Protein AF-A0A9P8XUN5-F1 (afdb_monomer_lite)

Secondary structure (DSSP, 8-state):
---------S-HHHHHHHHHHHHHHHHHHHHHHHHHHHHHHHHTTSS-HHHHHHHHHHHHHHHHHHHHHHHHHHHHHHHHHTT---HHHHHHHHHHHHHHHHHHHHHHHHHHHHH--HHHHHHHHHHHHHHHHHHHHHHHHHHHHHHHHHHHHHHHHHHTTS-----

Foldseek 3Di:
DPPPPPPPPDPPPVLVVLLVLLLVLLVVLLVVLVVVLVVLVVVVPDDDPVVSVVSNVLSVLSNVLSVVSNVLSVVQVVCVVVVNDDLVSLLVSLVVQLVSLVVVLVVQVVCCVVVVPCVSCVPVVVSSVSSNVSSVVSNVVSVVVVVVVVVVVVVVVVVVPDPPPDD

pLDDT: mean 73.53, std 12.72, range [39.91, 89.31]

Sequence (167 aa):
MATNTYPNIWRKRHNLTAWILQILASLVYLILAIWSSVMLSRSSIRHSYNSSYRISVSMIIVMVFSVVTIIFDIIEIIFYRGTRLSPVLMLVFSTVKTVTWGVYFIMVIISAAVLRAPIGLIIDGPLSFVLLATAVSQLVISAIFVHRRRRTASLAGSDDAVPKHDV

Structure (mmCIF, N/CA/C/O backbone):
data_AF-A0A9P8XUN5-F1
#
_entry.id   AF-A0A9P8XUN5-F1
#
loop_
_atom_site.group_PDB
_atom_site.id
_atom_site.type_symbol
_atom_site.label_atom_id
_atom_site.label_alt_id
_atom_site.label_comp_id
_atom_site.label_asym_id
_atom_site.label_entity_id
_atom_site.label_seq_id
_atom_site.pdbx_PDB_ins_code
_atom_site.Cartn_x
_atom_site.Cartn_y
_atom_site.Cartn_z
_atom_site.occupancy
_atom_site.B_iso_or_equiv
_atom_site.auth_seq_id
_atom_site.auth_comp_id
_atom_site.auth_asym_id
_atom_site.auth_atom_id
_atom_site.pdbx_PDB_model_num
ATOM 1 N N . MET A 1 1 ? -23.091 12.876 34.166 1.00 41.41 1 MET A N 1
ATOM 2 C CA . MET A 1 1 ? -22.496 12.565 32.846 1.00 41.41 1 MET A CA 1
ATOM 3 C C . MET A 1 1 ? -21.286 11.673 33.065 1.00 41.41 1 MET A C 1
ATOM 5 O O . MET A 1 1 ? -20.227 12.176 33.412 1.00 41.41 1 MET A O 1
ATOM 9 N N . ALA A 1 2 ? -21.451 10.356 32.946 1.00 39.91 2 ALA A N 1
ATOM 10 C CA . ALA A 1 2 ? -20.329 9.427 33.005 1.00 39.91 2 ALA A CA 1
ATOM 11 C C . ALA A 1 2 ? -19.536 9.558 31.699 1.00 39.91 2 ALA A C 1
ATOM 13 O O . ALA A 1 2 ? -19.950 9.079 30.643 1.00 39.91 2 ALA A O 1
ATOM 14 N N . THR A 1 3 ? -18.423 10.280 31.751 1.00 45.12 3 THR A N 1
ATOM 15 C CA . THR A 1 3 ? -17.416 10.268 30.699 1.00 45.12 3 THR A CA 1
ATOM 16 C C . THR A 1 3 ? -16.847 8.855 30.641 1.00 45.12 3 THR A C 1
ATOM 18 O O . THR A 1 3 ? -15.981 8.493 31.433 1.00 45.12 3 THR A O 1
ATOM 21 N N . ASN A 1 4 ? -17.357 8.047 29.704 1.00 43.44 4 ASN A N 1
ATOM 22 C CA . ASN A 1 4 ? -16.772 6.776 29.269 1.00 43.44 4 ASN A CA 1
ATOM 23 C C . ASN A 1 4 ? -15.391 7.045 28.657 1.00 43.44 4 ASN A C 1
ATOM 25 O O . ASN A 1 4 ? -15.169 6.976 27.449 1.00 43.44 4 ASN A O 1
ATOM 29 N N . THR A 1 5 ? -14.457 7.419 29.520 1.00 50.09 5 THR A N 1
ATOM 30 C CA . THR A 1 5 ? -13.050 7.574 29.219 1.00 50.09 5 THR A CA 1
ATOM 31 C C . THR A 1 5 ? -12.519 6.159 29.207 1.00 50.09 5 THR A C 1
ATOM 33 O O . THR A 1 5 ? -12.076 5.651 30.231 1.00 50.09 5 THR A O 1
ATOM 36 N N . TYR A 1 6 ? -12.653 5.483 28.063 1.00 50.16 6 TYR A N 1
ATOM 37 C CA . TYR A 1 6 ? -11.981 4.212 27.840 1.00 50.16 6 TYR A CA 1
ATOM 38 C C . TYR A 1 6 ? -10.521 4.416 28.248 1.00 50.16 6 TYR A C 1
ATOM 40 O O . TYR A 1 6 ? -9.847 5.257 27.634 1.00 50.16 6 TYR A O 1
ATOM 48 N N . PRO A 1 7 ? -10.037 3.742 29.309 1.00 45.56 7 PRO A N 1
ATOM 49 C CA . PRO A 1 7 ? -8.674 3.922 29.739 1.00 45.56 7 PRO A CA 1
ATOM 50 C C . PRO A 1 7 ? -7.800 3.598 28.542 1.00 45.56 7 PRO A C 1
ATOM 52 O O . PRO A 1 7 ? -7.988 2.612 27.826 1.00 45.56 7 PRO A O 1
ATOM 55 N N . ASN A 1 8 ? -6.902 4.540 28.312 1.00 48.91 8 ASN A N 1
ATOM 56 C CA . ASN A 1 8 ? -5.990 4.725 27.203 1.00 48.91 8 ASN A CA 1
ATOM 57 C C . ASN A 1 8 ? -4.918 3.606 27.162 1.00 48.91 8 ASN A C 1
ATOM 59 O O . ASN A 1 8 ? -3.728 3.870 27.050 1.00 48.91 8 ASN A O 1
ATOM 63 N N . ILE A 1 9 ? -5.355 2.354 27.336 1.00 47.56 9 ILE A N 1
ATOM 64 C CA . ILE A 1 9 ? -4.579 1.114 27.494 1.00 47.56 9 ILE A CA 1
ATOM 65 C C . ILE A 1 9 ? -3.982 0.662 26.162 1.00 47.56 9 ILE A C 1
ATOM 67 O O . ILE A 1 9 ? -3.057 -0.145 26.113 1.00 47.56 9 ILE A O 1
ATOM 71 N N . TRP A 1 10 ? -4.478 1.205 25.058 1.00 50.81 10 TRP A N 1
ATOM 72 C CA . TRP A 1 10 ? -3.871 1.008 23.760 1.00 50.81 10 TRP A CA 1
ATOM 73 C C . TRP A 1 10 ? -2.705 1.972 23.587 1.00 50.81 10 TRP A C 1
ATOM 75 O O . TRP A 1 10 ? -2.872 3.179 23.748 1.00 50.81 10 TRP A O 1
ATOM 85 N N . ARG A 1 11 ? -1.519 1.449 23.242 1.00 56.16 11 ARG A N 1
ATOM 86 C CA . ARG A 1 11 ? -0.347 2.253 22.869 1.00 56.16 11 ARG A CA 1
ATOM 87 C C . ARG A 1 11 ? -0.717 3.101 21.646 1.00 56.16 11 ARG A C 1
ATOM 89 O O . ARG A 1 11 ? -0.395 2.729 20.522 1.00 56.16 11 ARG A O 1
ATOM 96 N N . LYS A 1 12 ? -1.323 4.274 21.875 1.00 59.38 12 LYS A N 1
ATOM 97 C CA . LYS A 1 12 ? -1.593 5.341 20.890 1.00 59.38 12 LYS A CA 1
ATOM 98 C C . LYS A 1 12 ? -0.400 5.569 19.960 1.00 59.38 12 LYS A C 1
ATOM 100 O O . LYS A 1 12 ? -0.563 5.888 18.792 1.00 59.38 12 LYS A O 1
ATOM 105 N N . ARG A 1 13 ? 0.798 5.342 20.503 1.00 64.12 13 ARG A N 1
ATOM 106 C CA . ARG A 1 13 ? 2.086 5.408 19.821 1.00 64.12 13 ARG A CA 1
ATOM 107 C C . ARG A 1 13 ? 2.239 4.393 18.679 1.00 64.12 13 ARG A C 1
ATOM 109 O O . ARG A 1 13 ? 2.670 4.809 17.624 1.00 64.12 13 ARG A O 1
ATOM 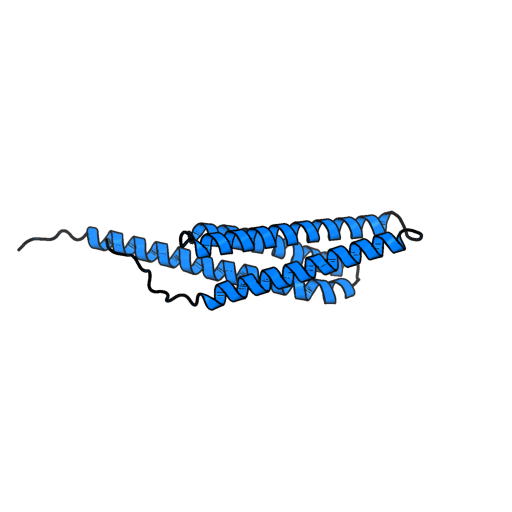116 N N . HIS A 1 14 ? 1.855 3.119 18.829 1.00 67.88 14 HIS A N 1
ATOM 117 C CA . HIS A 1 14 ? 2.105 2.111 17.777 1.00 67.88 14 HIS A CA 1
ATOM 118 C C . HIS A 1 14 ? 1.304 2.372 16.506 1.00 67.88 14 HIS A C 1
ATOM 120 O O . HIS A 1 14 ? 1.858 2.314 15.415 1.00 67.88 14 HIS A O 1
ATOM 126 N N . ASN A 1 15 ? 0.018 2.697 16.648 1.00 70.88 15 ASN A N 1
ATOM 127 C CA . ASN A 1 15 ? -0.821 2.973 15.487 1.00 70.88 15 ASN A CA 1
ATOM 128 C C . ASN A 1 15 ? -0.382 4.263 14.776 1.00 70.88 15 ASN A C 1
ATOM 130 O O . ASN A 1 15 ? -0.300 4.315 13.556 1.00 70.88 15 ASN A O 1
ATOM 134 N N . LEU A 1 16 ? 0.002 5.277 15.559 1.00 73.38 16 LEU A N 1
ATOM 135 C CA . LEU A 1 16 ? 0.530 6.530 15.034 1.00 73.38 16 LEU A CA 1
ATOM 136 C C . LEU A 1 16 ? 1.874 6.336 14.315 1.00 73.38 16 LEU A C 1
ATOM 138 O O . LEU A 1 16 ? 2.071 6.893 13.241 1.00 73.38 16 LEU A O 1
ATOM 142 N N . THR A 1 17 ? 2.770 5.504 14.852 1.00 78.56 17 THR A N 1
ATOM 143 C CA . THR A 1 17 ? 4.021 5.136 14.175 1.00 78.56 17 THR A CA 1
ATOM 144 C C . THR A 1 17 ? 3.754 4.371 12.879 1.00 78.56 17 THR A C 1
ATOM 146 O O . THR A 1 17 ? 4.412 4.655 11.885 1.00 78.56 17 THR A O 1
ATOM 149 N N . ALA A 1 18 ? 2.772 3.462 12.855 1.00 78.75 18 ALA A N 1
ATOM 150 C CA . ALA A 1 18 ? 2.394 2.742 11.640 1.00 78.75 18 ALA A CA 1
ATOM 151 C C . ALA A 1 18 ? 1.876 3.694 10.550 1.00 78.75 18 ALA A C 1
ATOM 153 O O . ALA A 1 18 ? 2.322 3.603 9.412 1.00 78.75 18 ALA A O 1
ATOM 154 N N . TRP A 1 19 ? 1.010 4.655 10.893 1.00 80.19 19 TRP A N 1
ATOM 155 C CA . TRP A 1 19 ? 0.549 5.675 9.942 1.00 80.19 19 TRP A CA 1
ATOM 156 C C . TRP A 1 19 ? 1.682 6.548 9.414 1.00 80.19 19 TRP A C 1
ATOM 158 O O . TRP A 1 19 ? 1.768 6.774 8.214 1.00 80.19 19 TRP A O 1
ATOM 168 N N . ILE A 1 20 ? 2.578 7.014 10.288 1.00 82.38 20 ILE A N 1
ATOM 169 C CA . ILE A 1 20 ? 3.724 7.831 9.866 1.00 82.38 20 ILE A CA 1
ATOM 170 C C . ILE A 1 20 ? 4.617 7.041 8.908 1.00 82.38 20 ILE A C 1
ATOM 172 O O . ILE A 1 20 ? 5.039 7.576 7.887 1.00 82.38 20 ILE A O 1
ATOM 176 N N . LEU A 1 21 ? 4.882 5.770 9.211 1.00 83.62 21 LEU A N 1
ATOM 177 C CA . LEU A 1 21 ? 5.721 4.914 8.378 1.00 83.62 21 LEU A CA 1
ATOM 178 C C . LEU A 1 21 ? 5.057 4.629 7.023 1.00 83.62 21 LEU A C 1
ATOM 180 O O . LEU A 1 21 ? 5.733 4.648 5.998 1.00 83.62 21 LEU A O 1
ATOM 184 N N . GLN A 1 22 ? 3.735 4.454 7.001 1.00 84.38 22 GLN A N 1
ATOM 185 C CA . GLN A 1 22 ? 2.961 4.229 5.780 1.00 84.38 22 GLN A CA 1
ATOM 186 C C . GLN A 1 22 ? 2.876 5.478 4.893 1.00 84.38 22 GLN A C 1
ATOM 188 O O . GLN A 1 22 ? 3.096 5.386 3.683 1.00 84.38 22 GLN A O 1
ATOM 193 N N . ILE A 1 23 ? 2.664 6.658 5.485 1.00 85.25 23 ILE A N 1
ATOM 194 C CA . ILE A 1 23 ? 2.725 7.946 4.778 1.00 85.25 23 ILE A CA 1
ATOM 195 C C . ILE A 1 23 ? 4.134 8.177 4.230 1.00 85.25 23 ILE A C 1
ATOM 197 O O . ILE A 1 23 ? 4.289 8.546 3.071 1.00 85.25 23 ILE A O 1
ATOM 201 N N . LEU A 1 24 ? 5.175 7.933 5.029 1.00 86.62 24 LEU A N 1
ATOM 202 C CA . LEU A 1 24 ? 6.555 8.139 4.595 1.00 86.62 24 LEU A CA 1
ATOM 203 C C . LEU A 1 24 ? 6.921 7.204 3.434 1.00 86.62 24 LEU A C 1
ATOM 205 O O . LEU A 1 24 ? 7.456 7.657 2.426 1.00 86.62 24 LEU A O 1
ATOM 209 N N . ALA A 1 25 ? 6.595 5.915 3.542 1.00 83.25 25 ALA A N 1
ATOM 210 C CA . ALA A 1 25 ? 6.875 4.934 2.498 1.00 83.25 25 ALA A CA 1
ATOM 211 C C . ALA A 1 25 ? 6.071 5.199 1.212 1.00 83.25 25 ALA A C 1
ATOM 213 O O . ALA A 1 25 ? 6.626 5.104 0.118 1.00 83.25 25 ALA A O 1
ATOM 214 N N . SER A 1 26 ? 4.795 5.587 1.322 1.00 84.00 26 SER A N 1
ATOM 215 C CA . SER A 1 26 ? 3.977 5.962 0.157 1.00 84.00 26 SER A CA 1
ATOM 216 C C . SER A 1 26 ? 4.456 7.260 -0.498 1.00 84.00 26 SER A C 1
ATOM 218 O O . SER A 1 26 ? 4.452 7.361 -1.723 1.00 84.00 26 SER A O 1
ATOM 220 N N . LEU A 1 27 ? 4.951 8.224 0.284 1.00 86.50 27 LEU A N 1
ATOM 221 C CA . LEU A 1 27 ? 5.549 9.455 -0.233 1.00 86.50 27 LEU A CA 1
ATOM 222 C C . LEU A 1 27 ? 6.857 9.183 -0.987 1.00 86.50 27 LEU A C 1
ATOM 224 O O . LEU A 1 27 ? 7.065 9.732 -2.067 1.00 86.50 27 LEU A O 1
ATOM 228 N N . VAL A 1 28 ? 7.714 8.297 -0.470 1.00 86.19 28 VAL A N 1
ATOM 229 C CA . VAL A 1 28 ? 8.920 7.846 -1.188 1.00 86.19 28 VAL A CA 1
ATOM 230 C C . VAL A 1 28 ? 8.538 7.179 -2.512 1.00 86.19 28 VAL A C 1
ATOM 232 O O . VAL A 1 28 ? 9.118 7.511 -3.545 1.00 86.19 28 VAL A O 1
ATOM 235 N N . TYR A 1 29 ? 7.522 6.312 -2.514 1.00 83.19 29 TYR A N 1
ATOM 236 C CA . TYR A 1 29 ? 7.013 5.681 -3.737 1.00 83.19 29 TYR A CA 1
ATOM 237 C C . TYR A 1 29 ? 6.490 6.702 -4.752 1.00 83.19 29 TYR A C 1
ATOM 239 O O . TYR A 1 29 ? 6.760 6.583 -5.946 1.00 83.19 29 TYR A O 1
ATOM 247 N N . LEU A 1 30 ? 5.786 7.732 -4.279 1.00 84.38 30 LEU A N 1
ATOM 248 C CA . LEU A 1 30 ? 5.285 8.819 -5.114 1.00 84.38 30 LEU A CA 1
ATOM 249 C C . LEU A 1 30 ? 6.438 9.585 -5.778 1.00 84.38 30 LEU A C 1
ATOM 251 O O . LEU A 1 30 ? 6.408 9.816 -6.986 1.00 84.38 30 LEU A O 1
ATOM 255 N N . ILE A 1 31 ? 7.471 9.942 -5.010 1.00 86.25 31 ILE A N 1
ATOM 256 C CA . ILE A 1 31 ? 8.651 10.653 -5.522 1.00 86.25 31 ILE A CA 1
ATOM 257 C C . ILE A 1 31 ? 9.377 9.800 -6.565 1.00 86.25 31 ILE A C 1
ATOM 259 O O . ILE A 1 31 ? 9.707 10.307 -7.636 1.00 86.25 31 ILE A O 1
ATOM 263 N N . LEU A 1 32 ? 9.585 8.509 -6.289 1.00 83.62 32 LEU A N 1
ATOM 264 C CA . LEU A 1 32 ? 10.223 7.583 -7.229 1.00 83.62 32 LEU A CA 1
ATOM 265 C C . LEU A 1 32 ? 9.405 7.426 -8.517 1.00 83.62 32 LEU A C 1
ATOM 267 O O . LEU A 1 32 ? 9.972 7.477 -9.609 1.00 83.62 32 LEU A O 1
ATOM 271 N N . ALA A 1 33 ? 8.081 7.300 -8.410 1.00 82.12 33 ALA A N 1
ATOM 272 C CA . ALA A 1 33 ? 7.192 7.193 -9.564 1.00 82.12 33 ALA A CA 1
ATOM 273 C C . ALA A 1 33 ? 7.227 8.460 -10.434 1.00 82.12 33 ALA A C 1
ATOM 275 O O . ALA A 1 33 ? 7.335 8.362 -11.660 1.00 82.12 33 ALA A O 1
ATOM 276 N N . ILE A 1 34 ? 7.199 9.648 -9.817 1.00 83.50 34 ILE A N 1
ATOM 277 C CA . ILE A 1 34 ? 7.296 10.933 -10.525 1.00 83.50 34 ILE A CA 1
ATOM 278 C C . ILE A 1 34 ? 8.669 11.076 -11.182 1.00 83.50 34 ILE A C 1
ATOM 280 O O . ILE A 1 34 ? 8.748 11.373 -12.374 1.00 83.50 34 ILE A O 1
ATOM 284 N N . TRP A 1 35 ? 9.750 10.832 -10.437 1.00 83.69 35 TRP A N 1
ATOM 285 C CA . TRP A 1 35 ? 11.118 10.919 -10.952 1.00 83.69 35 TRP A CA 1
ATOM 286 C C . TRP A 1 35 ? 11.312 10.008 -12.163 1.00 83.69 35 TRP A C 1
ATOM 288 O O . TRP A 1 35 ? 11.812 10.440 -13.203 1.00 83.69 35 TRP A O 1
ATOM 298 N N . SER A 1 36 ? 10.873 8.755 -12.049 1.00 75.88 36 SER A N 1
ATOM 299 C CA . SER A 1 36 ? 10.993 7.773 -13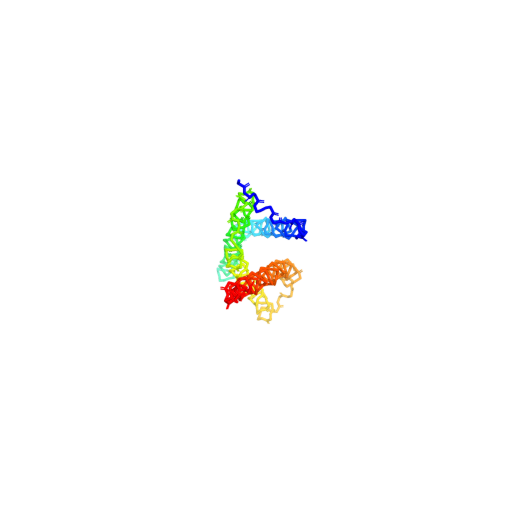.121 1.00 75.88 36 SER A CA 1
ATOM 300 C C . SER A 1 36 ? 10.150 8.156 -14.341 1.00 75.88 36 SER A C 1
ATOM 302 O O . SER A 1 36 ? 10.647 8.112 -15.466 1.00 75.88 36 SER A O 1
ATOM 304 N N . SER A 1 37 ? 8.931 8.668 -14.132 1.00 75.12 37 SER A N 1
ATOM 305 C CA . SER A 1 37 ? 8.069 9.174 -15.212 1.00 75.12 37 SER A CA 1
ATOM 306 C C . SER A 1 37 ? 8.698 10.357 -15.958 1.00 75.12 37 SER A C 1
ATOM 308 O O . SER A 1 37 ? 8.687 10.399 -17.190 1.00 75.12 37 SER A O 1
ATOM 310 N N . VAL A 1 38 ? 9.300 11.307 -15.233 1.00 79.38 38 VAL A N 1
ATOM 311 C CA . VAL A 1 38 ? 10.014 12.450 -15.828 1.00 79.38 38 VAL A CA 1
ATOM 312 C C . VAL A 1 38 ? 11.241 11.978 -16.607 1.00 79.38 38 VAL A C 1
ATOM 314 O O . VAL A 1 38 ? 11.506 12.480 -17.701 1.00 79.38 38 VAL A O 1
ATOM 317 N N . MET A 1 39 ? 11.978 10.997 -16.083 1.00 77.44 39 MET A N 1
ATOM 318 C CA . MET A 1 39 ? 13.172 10.479 -16.745 1.00 77.44 39 MET A CA 1
ATOM 319 C C . MET A 1 39 ? 12.836 9.693 -18.019 1.00 77.44 39 MET A C 1
ATOM 321 O O . MET A 1 39 ? 13.517 9.865 -19.032 1.00 77.44 39 MET A O 1
ATOM 325 N N . LEU A 1 40 ? 11.754 8.905 -18.014 1.00 71.50 40 LEU A N 1
ATOM 326 C CA . LEU A 1 40 ? 11.225 8.262 -19.223 1.00 71.50 40 LEU A CA 1
ATOM 327 C C . LEU A 1 40 ? 10.754 9.280 -20.264 1.00 71.50 40 LEU A C 1
ATOM 329 O O . LEU A 1 40 ? 11.017 9.112 -21.453 1.00 71.50 40 LEU A O 1
ATOM 333 N N . SER A 1 41 ? 10.095 10.357 -19.832 1.00 69.81 41 SER A N 1
ATOM 334 C CA . SER A 1 41 ? 9.665 11.425 -20.741 1.00 69.81 41 SER A CA 1
ATOM 335 C C . SER A 1 41 ? 10.859 12.060 -21.466 1.00 69.81 41 SER A C 1
ATOM 337 O O . SER A 1 41 ? 10.809 12.281 -22.675 1.00 69.81 41 SER A O 1
ATOM 339 N N . ARG A 1 42 ? 11.991 12.241 -20.772 1.00 70.00 42 ARG A N 1
ATOM 340 C CA . ARG A 1 42 ? 13.232 12.775 -21.363 1.00 70.00 42 ARG A CA 1
ATOM 341 C C . ARG A 1 42 ? 13.957 11.794 -22.292 1.00 70.00 42 ARG A C 1
ATOM 343 O O . ARG A 1 42 ? 14.594 12.233 -23.244 1.00 70.00 42 ARG A O 1
ATOM 350 N N . SER A 1 43 ? 13.877 10.486 -22.041 1.00 63.91 43 SER A N 1
ATOM 351 C CA . SER A 1 43 ? 14.540 9.453 -22.859 1.00 63.91 43 SER A CA 1
ATOM 352 C C . SER A 1 43 ? 13.703 8.964 -24.051 1.00 63.91 43 SER A C 1
ATOM 354 O O . SER A 1 43 ? 14.216 8.246 -24.916 1.00 63.91 43 SER A O 1
ATOM 356 N N . SER A 1 44 ? 12.443 9.402 -24.147 1.00 54.62 44 SER A N 1
ATOM 357 C CA . SER A 1 44 ? 11.475 9.025 -25.189 1.00 54.62 44 SER A CA 1
ATOM 358 C C . SER A 1 44 ? 11.874 9.387 -26.630 1.00 54.62 44 SER A C 1
ATOM 360 O O . SER A 1 44 ? 11.249 8.905 -27.571 1.00 54.62 44 SER A O 1
ATOM 362 N N . ILE A 1 45 ? 12.963 10.137 -26.837 1.00 55.09 45 ILE A N 1
ATOM 363 C CA . ILE A 1 45 ? 13.475 10.486 -28.173 1.00 55.09 45 ILE A CA 1
ATOM 364 C C . ILE A 1 45 ? 14.040 9.258 -28.926 1.00 55.09 45 ILE A C 1
ATOM 366 O O . ILE A 1 45 ? 14.259 9.337 -30.133 1.00 55.09 45 ILE A O 1
ATOM 370 N N . ARG A 1 46 ? 14.276 8.100 -28.276 1.00 52.56 46 ARG A N 1
ATOM 371 C CA . ARG A 1 46 ? 15.047 7.018 -28.928 1.00 52.56 46 ARG A CA 1
ATOM 372 C C . ARG A 1 46 ? 14.607 5.560 -28.756 1.00 52.56 46 ARG A C 1
ATOM 374 O O . ARG A 1 46 ? 15.342 4.708 -29.249 1.00 52.56 46 ARG A O 1
ATOM 381 N N . HIS A 1 47 ? 13.489 5.211 -28.106 1.00 51.97 47 HIS A N 1
ATOM 382 C CA . HIS A 1 47 ? 13.183 3.793 -27.806 1.00 51.97 47 HIS A CA 1
ATOM 383 C C . HIS A 1 47 ? 11.758 3.305 -28.125 1.00 51.97 47 HIS A C 1
ATOM 385 O O . HIS A 1 47 ? 10.779 4.038 -28.041 1.00 51.97 47 HIS A O 1
ATOM 391 N N . SER A 1 48 ? 11.706 2.014 -28.486 1.00 56.53 48 SER A N 1
ATOM 392 C CA . SER A 1 48 ? 10.567 1.207 -28.947 1.00 56.53 48 SER A CA 1
ATOM 393 C C . SER A 1 48 ? 9.239 1.482 -28.224 1.00 56.53 48 SER A C 1
ATOM 395 O O . SER A 1 48 ? 9.125 1.319 -27.007 1.00 56.53 48 SER A O 1
ATOM 397 N N . TYR A 1 49 ? 8.215 1.815 -29.017 1.00 55.72 49 TYR A N 1
ATOM 398 C CA . TYR A 1 49 ? 6.865 2.226 -28.604 1.00 55.72 49 TYR A CA 1
ATOM 399 C C . TYR A 1 49 ? 6.198 1.266 -27.596 1.00 55.72 49 TYR A C 1
ATOM 401 O O . TYR A 1 49 ? 5.490 1.693 -26.688 1.00 55.72 49 TYR A O 1
ATOM 409 N N . ASN A 1 50 ? 6.468 -0.040 -27.709 1.00 57.00 50 ASN A N 1
ATOM 410 C CA . ASN A 1 50 ? 5.803 -1.071 -26.905 1.00 57.00 50 ASN A CA 1
ATOM 411 C C . ASN A 1 50 ? 6.376 -1.229 -25.482 1.00 57.00 50 ASN A C 1
ATOM 413 O O . ASN A 1 50 ? 5.654 -1.622 -24.566 1.00 57.00 50 ASN A O 1
ATOM 417 N N . SER A 1 51 ? 7.665 -0.931 -25.281 1.00 60.22 51 SER A N 1
ATOM 418 C CA . SER A 1 51 ? 8.312 -1.040 -23.962 1.00 60.22 51 SER A CA 1
ATOM 419 C C . SER A 1 51 ? 7.993 0.177 -23.092 1.00 60.22 51 SER A C 1
ATOM 421 O O . SER A 1 51 ? 7.583 0.037 -21.940 1.00 60.22 51 SER A O 1
ATOM 423 N N . SER A 1 52 ? 8.066 1.374 -23.680 1.00 60.09 52 SER A N 1
ATOM 424 C CA . SER A 1 52 ? 7.778 2.630 -22.983 1.00 60.09 52 SER A CA 1
ATOM 425 C C . SER A 1 52 ? 6.332 2.701 -22.483 1.00 60.09 52 SER A C 1
ATOM 427 O O . SER A 1 52 ? 6.102 3.133 -21.358 1.00 60.09 52 SER A O 1
ATOM 429 N N . TYR A 1 53 ? 5.362 2.194 -23.257 1.00 61.69 53 TYR A N 1
ATOM 430 C CA . TYR A 1 53 ? 3.948 2.203 -22.861 1.00 61.69 53 TYR A CA 1
ATOM 431 C C . TYR A 1 53 ? 3.676 1.391 -21.584 1.00 61.69 53 TYR A C 1
ATOM 433 O O . TYR A 1 53 ? 2.994 1.866 -20.676 1.00 61.69 53 TYR A O 1
ATOM 441 N N . ARG A 1 54 ? 4.241 0.180 -21.472 1.00 64.81 54 ARG A N 1
ATOM 442 C CA . ARG A 1 54 ? 4.035 -0.691 -20.299 1.00 64.81 54 ARG A CA 1
ATOM 443 C C . ARG A 1 54 ? 4.595 -0.072 -19.019 1.00 64.81 54 ARG A C 1
ATOM 445 O O . ARG A 1 54 ? 3.950 -0.148 -17.977 1.00 64.81 54 ARG A O 1
ATOM 452 N N . ILE A 1 55 ? 5.758 0.570 -19.124 1.00 66.75 55 ILE A N 1
ATOM 453 C CA . ILE A 1 55 ? 6.433 1.230 -18.002 1.00 66.75 55 ILE A CA 1
ATOM 454 C C . ILE A 1 55 ? 5.642 2.465 -17.543 1.00 66.75 55 ILE A C 1
ATOM 456 O O . ILE A 1 55 ? 5.469 2.683 -16.345 1.00 66.75 55 ILE A O 1
ATOM 460 N N . SER A 1 56 ? 5.091 3.248 -18.475 1.00 69.56 56 SER A N 1
ATOM 461 C CA . SER A 1 56 ? 4.253 4.403 -18.131 1.00 69.56 56 SER A CA 1
ATOM 462 C C . SER A 1 56 ? 2.961 4.002 -17.414 1.00 69.56 56 SER A C 1
ATOM 464 O O . SER A 1 56 ? 2.578 4.648 -16.440 1.00 69.56 56 SER A O 1
ATOM 466 N N . VAL A 1 57 ? 2.303 2.919 -17.842 1.00 73.19 57 VAL A N 1
ATOM 467 C CA . VAL A 1 57 ? 1.055 2.453 -17.211 1.00 73.19 57 VAL A CA 1
ATOM 468 C C . VAL A 1 57 ? 1.297 1.964 -15.782 1.00 73.19 57 VAL A C 1
ATOM 470 O O . VAL A 1 57 ? 0.545 2.340 -14.882 1.00 73.19 57 VAL A O 1
ATOM 473 N N . SER A 1 58 ? 2.355 1.181 -15.537 1.00 73.94 58 SER A N 1
ATOM 474 C CA . SER A 1 58 ? 2.660 0.705 -14.181 1.00 73.94 58 SER A CA 1
ATOM 475 C C . SER A 1 58 ? 2.958 1.859 -13.220 1.00 73.94 58 SER A C 1
ATOM 477 O O . SER A 1 58 ? 2.498 1.838 -12.080 1.00 73.94 58 SER A O 1
ATOM 479 N N . MET A 1 59 ? 3.655 2.903 -13.682 1.00 75.56 59 MET A N 1
ATOM 480 C CA . MET A 1 59 ? 3.965 4.086 -12.866 1.00 75.56 59 MET A CA 1
ATOM 481 C C . MET A 1 59 ? 2.720 4.881 -12.478 1.00 75.56 59 MET A C 1
ATOM 483 O O . MET A 1 59 ? 2.588 5.289 -11.324 1.00 75.56 59 MET A O 1
ATOM 487 N N . ILE A 1 60 ? 1.783 5.064 -13.412 1.00 82.31 60 ILE A N 1
ATOM 488 C CA . ILE A 1 60 ? 0.523 5.769 -13.143 1.00 82.31 60 ILE A CA 1
ATOM 489 C C . ILE A 1 60 ? -0.296 5.017 -12.087 1.00 82.31 60 ILE A C 1
ATOM 491 O O . ILE A 1 60 ? -0.802 5.637 -11.152 1.00 82.31 60 ILE A O 1
ATOM 495 N N . ILE A 1 61 ? -0.383 3.687 -12.188 1.00 83.31 61 ILE A N 1
ATOM 496 C CA . ILE A 1 61 ? -1.117 2.853 -11.222 1.00 83.31 61 ILE A CA 1
ATOM 497 C C . ILE A 1 61 ? -0.543 3.026 -9.809 1.00 83.31 61 ILE A C 1
ATOM 499 O O . ILE A 1 61 ? -1.288 3.273 -8.860 1.00 83.31 61 ILE A O 1
ATOM 503 N N . VAL A 1 62 ? 0.783 2.961 -9.671 1.00 84.38 62 VAL A N 1
ATOM 504 C CA . VAL A 1 62 ? 1.476 3.136 -8.383 1.00 84.38 62 VAL A CA 1
ATOM 505 C C . VAL A 1 62 ? 1.268 4.528 -7.806 1.00 84.38 62 VAL A C 1
ATOM 507 O O . VAL A 1 62 ? 1.068 4.675 -6.597 1.00 84.38 62 VAL A O 1
ATOM 510 N N . MET A 1 63 ? 1.277 5.551 -8.661 1.00 83.94 63 MET A N 1
ATOM 511 C CA . MET A 1 63 ? 1.025 6.928 -8.251 1.00 83.94 63 MET A CA 1
ATOM 512 C C . MET A 1 63 ? -0.386 7.067 -7.671 1.00 83.94 63 MET A C 1
ATOM 514 O O . MET A 1 63 ? -0.550 7.597 -6.572 1.00 83.94 63 MET A O 1
ATOM 518 N N . VAL A 1 64 ? -1.395 6.521 -8.356 1.00 87.88 64 VAL A N 1
ATOM 519 C CA . VAL A 1 64 ? -2.789 6.531 -7.887 1.00 87.88 64 VAL A CA 1
ATOM 520 C C . VAL A 1 64 ? -2.924 5.779 -6.563 1.00 87.88 64 VAL A C 1
ATOM 522 O O . VAL A 1 64 ? -3.519 6.303 -5.623 1.00 87.88 64 VAL A O 1
ATOM 525 N N . PHE A 1 65 ? -2.336 4.588 -6.443 1.00 86.50 65 PHE A N 1
ATOM 526 C CA . PHE A 1 65 ? -2.397 3.797 -5.208 1.00 86.50 65 PHE A CA 1
ATOM 527 C C . PHE A 1 65 ? -1.723 4.498 -4.028 1.00 86.50 65 PHE A C 1
ATOM 529 O O . PHE A 1 65 ? -2.259 4.482 -2.917 1.00 86.50 65 PHE A O 1
ATOM 536 N N . SER A 1 66 ? -0.594 5.164 -4.266 1.00 85.69 66 SER A N 1
ATOM 537 C CA . SER A 1 66 ? 0.106 5.951 -3.247 1.00 85.69 66 SER A CA 1
ATOM 538 C C . SER A 1 66 ? -0.747 7.123 -2.766 1.00 85.69 66 SER A C 1
ATOM 540 O O . SER A 1 66 ? -0.942 7.279 -1.563 1.00 85.69 66 SER A O 1
ATOM 542 N N . VAL A 1 67 ? -1.339 7.896 -3.684 1.00 87.38 67 VAL A N 1
ATOM 543 C CA . VAL A 1 67 ? -2.219 9.027 -3.337 1.00 87.38 67 VAL A CA 1
ATOM 544 C C . VAL A 1 67 ? -3.452 8.558 -2.565 1.00 87.38 67 VAL A C 1
ATOM 546 O O . VAL A 1 67 ? -3.777 9.127 -1.524 1.00 87.38 67 VAL A O 1
ATOM 549 N N . VAL A 1 68 ? -4.118 7.495 -3.024 1.00 88.81 68 VAL A N 1
ATOM 550 C CA . VAL A 1 68 ? -5.288 6.925 -2.336 1.00 88.81 68 VAL A CA 1
ATOM 551 C C . VAL A 1 68 ? -4.919 6.439 -0.931 1.00 88.81 68 VAL A C 1
ATOM 553 O O . VAL A 1 68 ? -5.665 6.684 0.016 1.00 88.81 68 VAL A O 1
ATOM 556 N N . THR A 1 69 ? -3.751 5.810 -0.771 1.00 87.19 69 THR A N 1
ATOM 557 C CA . THR A 1 69 ? -3.253 5.370 0.542 1.00 87.19 69 THR A CA 1
ATOM 558 C C . THR A 1 69 ? -3.052 6.559 1.482 1.00 87.19 69 THR A C 1
ATOM 560 O O . THR A 1 69 ? -3.564 6.528 2.600 1.00 87.19 69 THR A O 1
ATOM 563 N N . ILE A 1 70 ? -2.410 7.634 1.008 1.00 86.75 70 ILE A N 1
ATOM 564 C CA . ILE A 1 70 ? -2.203 8.868 1.784 1.00 86.75 70 ILE A CA 1
ATOM 565 C C . ILE A 1 70 ? -3.543 9.483 2.202 1.00 86.75 70 ILE A C 1
ATOM 567 O O . ILE A 1 70 ? -3.707 9.878 3.355 1.00 86.75 70 ILE A O 1
ATOM 571 N N . ILE A 1 71 ? -4.527 9.538 1.298 1.00 89.31 71 ILE A N 1
ATOM 572 C CA . ILE A 1 71 ? -5.867 10.055 1.614 1.00 89.31 71 ILE A CA 1
ATOM 573 C C . ILE A 1 71 ? -6.513 9.221 2.724 1.00 89.31 71 ILE A C 1
ATOM 575 O O . ILE A 1 71 ? -7.033 9.785 3.687 1.00 89.31 71 ILE A O 1
ATOM 579 N N . PHE A 1 72 ? -6.457 7.890 2.633 1.00 86.25 72 PHE A N 1
ATOM 580 C CA . PHE A 1 72 ? -6.998 7.027 3.682 1.00 86.25 72 PHE A CA 1
ATOM 581 C C . PHE A 1 72 ? -6.262 7.181 5.016 1.00 86.25 72 PHE A C 1
ATOM 583 O O . PHE A 1 72 ? -6.914 7.181 6.059 1.00 86.25 72 PHE A O 1
ATOM 590 N N . ASP A 1 73 ? -4.938 7.347 5.015 1.00 84.75 73 ASP A N 1
ATOM 591 C CA . ASP A 1 73 ? -4.175 7.637 6.236 1.00 84.75 73 ASP A CA 1
ATOM 592 C C . ASP A 1 73 ? -4.603 8.976 6.863 1.00 84.75 73 ASP A C 1
ATOM 594 O O . ASP A 1 73 ? -4.844 9.045 8.069 1.00 84.75 73 ASP A O 1
ATOM 598 N N . ILE A 1 74 ? -4.790 10.031 6.061 1.00 86.25 74 ILE A N 1
ATOM 599 C CA . ILE A 1 74 ? -5.271 11.338 6.541 1.00 86.25 74 ILE A CA 1
ATOM 600 C C . ILE A 1 74 ? -6.675 11.219 7.143 1.00 86.25 74 ILE A C 1
ATOM 602 O O . ILE A 1 74 ? -6.921 11.743 8.232 1.00 86.25 74 ILE A O 1
ATOM 606 N N . ILE A 1 75 ? -7.595 10.522 6.467 1.00 86.06 75 ILE A N 1
ATOM 607 C CA . ILE A 1 75 ? -8.958 10.301 6.970 1.00 86.06 75 ILE A CA 1
ATOM 608 C C . ILE A 1 75 ? -8.907 9.575 8.319 1.00 86.06 75 ILE A C 1
ATOM 610 O O . ILE A 1 75 ? -9.548 10.016 9.274 1.00 86.06 75 ILE A O 1
ATOM 614 N N . GLU A 1 76 ? -8.110 8.512 8.442 1.00 82.50 76 GLU A N 1
ATOM 615 C CA . GLU A 1 76 ? -7.942 7.792 9.709 1.00 82.50 76 GLU A CA 1
ATOM 616 C C . GLU A 1 76 ? -7.388 8.693 10.822 1.00 82.50 76 GLU A C 1
ATOM 618 O O . GLU A 1 76 ? -7.919 8.678 11.935 1.00 82.50 76 GLU A O 1
ATOM 623 N N . ILE A 1 77 ? -6.394 9.538 10.528 1.00 82.38 77 ILE A N 1
ATOM 624 C CA . ILE A 1 77 ? -5.821 10.496 11.490 1.00 82.38 77 ILE A CA 1
ATOM 625 C C . ILE A 1 77 ? -6.868 11.522 11.950 1.00 82.38 77 ILE A C 1
ATOM 627 O O . ILE A 1 77 ? -6.961 11.824 13.146 1.00 82.38 77 ILE A O 1
ATOM 631 N N . ILE A 1 78 ? -7.683 12.051 11.033 1.00 82.69 78 ILE A N 1
ATOM 632 C CA . ILE A 1 78 ? -8.746 13.017 11.357 1.00 82.69 78 ILE A CA 1
ATOM 633 C C . ILE A 1 78 ? -9.795 12.367 12.265 1.00 82.69 78 ILE A C 1
ATOM 635 O O . ILE A 1 78 ? -10.134 12.919 13.317 1.00 82.69 78 ILE A O 1
ATOM 639 N N . PHE A 1 79 ? -10.276 11.173 11.908 1.00 78.56 79 PHE A N 1
ATOM 640 C CA . PHE A 1 79 ? -11.241 10.440 12.730 1.00 78.56 79 PHE A CA 1
ATOM 641 C C . PHE A 1 79 ? -10.653 10.059 14.096 1.00 78.56 79 PHE A C 1
ATOM 643 O O . PHE A 1 79 ? -11.374 10.055 15.099 1.00 78.56 79 PHE A O 1
ATOM 650 N N . TYR A 1 80 ? -9.348 9.773 14.155 1.00 76.38 80 TYR A N 1
ATOM 651 C CA . TYR A 1 80 ? -8.647 9.441 15.393 1.00 76.38 80 TYR A CA 1
ATOM 652 C C . TYR A 1 80 ? -8.625 10.629 16.348 1.00 76.38 80 TYR A C 1
ATOM 654 O O . TYR A 1 80 ? -8.957 10.492 17.528 1.00 76.38 80 TYR A O 1
ATOM 662 N N . ARG A 1 81 ? -8.315 11.820 15.826 1.00 76.50 81 ARG A N 1
ATOM 663 C CA . ARG A 1 81 ? -8.352 13.072 16.589 1.00 76.50 81 ARG A CA 1
ATOM 664 C C . ARG A 1 81 ? -9.762 13.398 17.085 1.00 76.50 81 ARG A C 1
ATOM 666 O O . ARG A 1 81 ? -9.910 13.917 18.185 1.00 76.50 81 ARG A O 1
ATOM 673 N N . GLY A 1 82 ? -10.788 13.048 16.311 1.00 70.25 82 GLY A N 1
ATOM 674 C CA . GLY A 1 82 ? -12.189 13.257 16.672 1.00 70.25 82 GLY A CA 1
ATOM 675 C C . GLY A 1 82 ? -12.740 12.313 17.747 1.00 70.25 82 GLY A C 1
ATOM 676 O O . GLY A 1 82 ? -13.911 12.439 18.091 1.00 70.25 82 GLY A O 1
ATOM 677 N N . THR A 1 83 ? -11.968 11.345 18.264 1.00 64.50 83 THR A N 1
ATOM 678 C CA . THR A 1 83 ? -12.422 10.285 19.204 1.00 64.50 83 THR A CA 1
ATOM 679 C C . THR A 1 83 ? -13.627 9.453 18.729 1.00 64.50 83 THR A C 1
ATOM 681 O O . THR A 1 83 ? -14.135 8.613 19.465 1.00 64.50 83 THR A O 1
ATOM 684 N N . ARG A 1 84 ? -14.057 9.622 17.472 1.00 59.75 84 ARG A N 1
ATOM 685 C CA . ARG A 1 84 ? -15.159 8.891 16.825 1.00 59.75 84 ARG A CA 1
ATOM 686 C C . ARG A 1 84 ? -14.661 7.710 15.995 1.00 59.75 84 ARG A C 1
ATOM 688 O O . ARG A 1 84 ? -15.346 7.275 15.070 1.00 59.75 84 ARG A O 1
ATOM 695 N N . LEU A 1 85 ? -13.461 7.204 16.283 1.00 58.84 85 LEU A N 1
ATOM 696 C CA . LEU A 1 85 ? -12.897 6.105 15.513 1.00 58.84 85 LEU A CA 1
ATOM 697 C C . LEU A 1 85 ? -13.694 4.833 15.806 1.00 58.84 85 LEU A C 1
ATOM 699 O O . LEU A 1 85 ? -13.502 4.173 16.829 1.00 58.84 85 LEU A O 1
ATOM 703 N N . SER A 1 86 ? -14.628 4.499 14.917 1.00 68.38 86 SER A N 1
ATOM 704 C CA . SER A 1 86 ? -15.283 3.209 15.004 1.00 68.38 86 SER A CA 1
ATOM 705 C C . SER A 1 86 ? -14.243 2.139 14.631 1.00 68.38 86 SER A C 1
ATOM 707 O O . SER A 1 86 ? -13.562 2.266 13.609 1.00 68.38 86 SER A O 1
ATOM 709 N N . PRO A 1 87 ? -14.098 1.069 15.428 1.00 68.38 87 PRO A N 1
ATOM 710 C CA . PRO A 1 87 ? -13.141 -0.003 15.136 1.00 68.38 87 PRO A CA 1
ATOM 711 C C . PRO A 1 87 ? -13.397 -0.675 13.789 1.00 68.38 87 PRO A C 1
ATOM 713 O O . PRO A 1 87 ? -12.495 -1.240 13.183 1.00 68.38 87 PRO A O 1
ATOM 716 N N . VAL A 1 88 ? -14.649 -0.602 13.334 1.00 72.88 88 VAL A N 1
ATOM 717 C CA . VAL A 1 88 ? -15.104 -1.136 12.056 1.00 72.88 88 VAL A CA 1
ATOM 718 C C . VAL A 1 88 ? -14.540 -0.318 10.898 1.00 72.88 88 VAL A C 1
ATOM 720 O O . VAL A 1 88 ? -14.035 -0.908 9.954 1.00 72.88 88 VAL A O 1
ATOM 723 N N . LEU A 1 89 ? -14.554 1.019 10.975 1.00 76.94 89 LEU A N 1
ATOM 724 C CA . LEU A 1 89 ? -13.971 1.863 9.926 1.00 76.94 89 LEU A CA 1
ATOM 725 C C . LEU A 1 89 ? -12.466 1.632 9.794 1.00 76.94 89 LEU A C 1
ATOM 727 O O . LEU A 1 89 ? -11.971 1.495 8.681 1.00 76.94 89 LEU A O 1
ATOM 731 N N . MET A 1 90 ? -11.760 1.517 10.924 1.00 77.38 90 MET A N 1
ATOM 732 C CA . MET A 1 90 ? -10.330 1.206 10.910 1.00 77.38 90 MET A CA 1
ATOM 733 C C . MET A 1 90 ? -10.068 -0.155 10.249 1.00 77.38 90 MET A C 1
ATOM 735 O O . MET A 1 90 ? -9.227 -0.253 9.364 1.00 77.38 90 MET A O 1
ATOM 739 N N . LEU A 1 91 ? -10.855 -1.181 10.596 1.00 79.69 91 LEU A N 1
ATOM 740 C CA . LEU A 1 91 ? -10.755 -2.503 9.974 1.00 79.69 91 LEU A CA 1
ATOM 741 C C . LEU A 1 91 ? -10.975 -2.440 8.454 1.00 79.69 91 LEU A C 1
ATOM 743 O O . LEU A 1 91 ? -10.214 -3.046 7.702 1.00 79.69 91 LEU A O 1
ATOM 747 N N . VAL A 1 92 ? -12.001 -1.715 7.996 1.00 85.44 92 VAL A N 1
ATOM 748 C CA . VAL A 1 92 ? -12.327 -1.593 6.567 1.00 85.44 92 VAL A CA 1
ATOM 749 C C . VAL A 1 92 ? -11.185 -0.922 5.811 1.00 85.44 92 VAL A C 1
ATOM 751 O O . VAL A 1 92 ? -10.712 -1.478 4.821 1.00 85.44 92 VAL A O 1
ATOM 754 N N . PHE A 1 93 ? -10.688 0.221 6.288 1.00 84.31 93 PHE A N 1
ATOM 755 C CA . PHE A 1 93 ? -9.591 0.917 5.617 1.00 84.31 93 PHE A CA 1
ATOM 756 C C . PHE A 1 93 ? -8.294 0.102 5.618 1.00 84.31 93 PHE A C 1
ATOM 758 O O . PHE A 1 93 ? -7.662 -0.022 4.569 1.00 84.31 93 PHE A O 1
ATOM 765 N N . SER A 1 94 ? -7.928 -0.532 6.737 1.00 84.44 94 SER A N 1
ATOM 766 C CA . SER A 1 94 ? -6.759 -1.419 6.783 1.00 84.44 94 SER A CA 1
ATOM 767 C C . SER A 1 94 ? -6.909 -2.625 5.852 1.00 84.44 94 SER A C 1
ATOM 769 O O . SER A 1 94 ? -5.934 -3.031 5.222 1.00 84.44 94 SER A O 1
ATOM 771 N N . THR A 1 95 ? -8.122 -3.169 5.691 1.00 86.06 95 THR A N 1
ATOM 772 C CA . THR A 1 95 ? -8.389 -4.265 4.742 1.00 86.06 95 THR A CA 1
ATOM 773 C C . THR A 1 95 ? -8.181 -3.799 3.306 1.00 86.06 95 THR A C 1
ATOM 775 O O . THR A 1 95 ? -7.447 -4.442 2.560 1.00 86.06 95 THR A O 1
ATOM 778 N N . VAL A 1 96 ? -8.762 -2.657 2.926 1.00 88.00 96 VAL A N 1
ATOM 779 C CA . VAL A 1 96 ? -8.606 -2.090 1.577 1.00 88.00 96 VAL A CA 1
ATOM 780 C C . VAL A 1 96 ? -7.134 -1.812 1.280 1.00 88.00 96 VAL A C 1
ATOM 782 O O . VAL A 1 96 ? -6.637 -2.243 0.245 1.00 88.00 96 VAL A O 1
ATOM 785 N N . LYS A 1 97 ? -6.399 -1.182 2.206 1.00 85.56 97 LYS A N 1
ATOM 786 C CA . LYS A 1 97 ? -4.952 -0.940 2.059 1.00 85.56 97 LYS A CA 1
ATOM 787 C C . LYS A 1 97 ? -4.176 -2.244 1.877 1.00 85.56 97 LYS A C 1
ATOM 789 O O . LYS A 1 97 ? -3.337 -2.329 0.985 1.00 85.56 97 LYS A O 1
ATOM 794 N N . THR A 1 98 ? -4.472 -3.258 2.690 1.00 84.12 98 THR A N 1
ATOM 795 C CA . THR A 1 98 ? -3.802 -4.566 2.615 1.00 84.12 98 THR A CA 1
ATOM 796 C C . THR A 1 98 ? -4.052 -5.241 1.270 1.00 84.12 98 THR A C 1
ATOM 798 O O . THR A 1 98 ? -3.117 -5.767 0.675 1.00 84.12 98 THR A O 1
ATOM 801 N N . VAL A 1 99 ? -5.282 -5.186 0.753 1.00 88.25 99 VAL A N 1
ATOM 802 C CA . VAL A 1 99 ? -5.615 -5.734 -0.569 1.00 88.25 99 VAL A CA 1
ATOM 803 C C . VAL A 1 99 ? -4.886 -4.966 -1.670 1.00 88.25 99 VAL A C 1
ATOM 805 O O . VAL A 1 99 ? -4.239 -5.589 -2.508 1.00 88.25 99 VAL A O 1
ATOM 808 N N . THR A 1 100 ? -4.920 -3.632 -1.647 1.00 87.62 100 THR A N 1
ATOM 809 C CA . THR A 1 100 ? -4.256 -2.788 -2.653 1.00 87.62 100 THR A CA 1
ATOM 810 C C . THR A 1 100 ? -2.753 -3.063 -2.721 1.00 87.62 100 THR A C 1
ATOM 812 O O . THR A 1 100 ? -2.225 -3.364 -3.793 1.00 87.62 100 THR A O 1
ATOM 815 N N . TRP A 1 101 ? -2.060 -3.023 -1.579 1.00 87.81 101 TRP A N 1
ATOM 816 C CA . TRP A 1 101 ? -0.616 -3.271 -1.530 1.00 87.81 101 TRP A CA 1
ATOM 817 C C . TRP A 1 101 ? -0.263 -4.746 -1.735 1.00 87.81 101 TRP A C 1
ATOM 819 O O . TRP A 1 101 ? 0.778 -5.040 -2.314 1.00 87.81 101 TRP A O 1
ATOM 829 N N . GLY A 1 102 ? -1.135 -5.675 -1.337 1.00 86.44 102 GLY A N 1
ATOM 830 C CA . GLY A 1 102 ? -0.940 -7.111 -1.542 1.00 86.44 102 GLY A CA 1
ATOM 831 C C . GLY A 1 102 ? -1.020 -7.504 -3.014 1.00 86.44 102 GLY A C 1
ATOM 832 O O . GLY A 1 102 ? -0.124 -8.178 -3.520 1.00 86.44 102 GLY A O 1
ATOM 833 N N . VAL A 1 103 ? -2.041 -7.024 -3.729 1.00 89.12 103 VAL A N 1
ATOM 834 C CA . VAL A 1 103 ? -2.165 -7.231 -5.181 1.00 89.12 103 VAL A CA 1
ATOM 835 C C . VAL A 1 103 ? -0.968 -6.619 -5.905 1.00 89.12 103 VAL A C 1
ATOM 837 O O . VAL A 1 103 ? -0.381 -7.266 -6.771 1.00 89.12 103 VAL A O 1
ATOM 840 N N . TYR A 1 104 ? -0.558 -5.407 -5.523 1.00 86.12 104 TYR A N 1
ATOM 841 C CA . TYR A 1 104 ? 0.608 -4.760 -6.121 1.00 86.12 104 TYR A CA 1
ATOM 842 C C . TYR A 1 104 ? 1.913 -5.532 -5.860 1.00 86.12 104 TYR A C 1
ATOM 844 O O . TYR A 1 104 ? 2.686 -5.760 -6.787 1.00 86.12 104 TYR A O 1
ATOM 852 N N . PHE A 1 105 ? 2.134 -6.014 -4.635 1.00 85.75 105 PHE A N 1
ATOM 853 C CA . PHE A 1 105 ? 3.304 -6.826 -4.288 1.00 85.75 105 PHE A CA 1
ATOM 854 C C . PHE A 1 105 ? 3.383 -8.111 -5.127 1.00 85.75 105 PHE A C 1
ATOM 856 O O . PHE A 1 105 ? 4.442 -8.448 -5.658 1.00 85.75 105 PHE A O 1
ATOM 863 N N . ILE A 1 106 ? 2.250 -8.791 -5.326 1.00 87.50 106 ILE A N 1
ATOM 864 C CA . ILE A 1 106 ? 2.172 -9.969 -6.201 1.00 87.50 106 ILE A CA 1
ATOM 865 C C . ILE A 1 106 ? 2.522 -9.594 -7.648 1.00 87.50 106 ILE A C 1
ATOM 867 O O . ILE A 1 106 ? 3.290 -10.306 -8.295 1.00 87.50 106 ILE A O 1
ATOM 871 N N . MET A 1 107 ? 2.027 -8.460 -8.151 1.00 84.56 107 MET A N 1
ATOM 872 C CA . MET A 1 107 ? 2.360 -7.977 -9.497 1.00 84.56 107 MET A CA 1
ATOM 873 C C . MET A 1 107 ? 3.856 -7.683 -9.664 1.00 84.56 107 MET A C 1
ATOM 875 O O . MET A 1 107 ? 4.413 -7.991 -10.720 1.00 84.56 107 MET A O 1
ATOM 879 N N . VAL A 1 108 ? 4.527 -7.147 -8.639 1.00 83.31 108 VAL A N 1
ATOM 880 C CA . VAL A 1 108 ? 5.987 -6.929 -8.645 1.00 83.31 108 VAL A CA 1
ATOM 881 C C . VAL A 1 108 ? 6.735 -8.262 -8.739 1.00 83.31 108 VAL A C 1
ATOM 883 O O . VAL A 1 108 ? 7.644 -8.394 -9.560 1.00 83.31 108 VAL A O 1
ATOM 886 N N . ILE A 1 109 ? 6.319 -9.279 -7.975 1.00 84.81 109 ILE A N 1
ATOM 887 C CA . ILE A 1 109 ? 6.916 -10.626 -8.030 1.00 84.81 109 ILE A CA 1
ATOM 888 C C . ILE A 1 109 ? 6.734 -11.253 -9.417 1.00 84.81 109 ILE A C 1
ATOM 890 O O . ILE A 1 109 ? 7.700 -11.742 -10.006 1.00 84.81 109 ILE A O 1
ATOM 894 N N . ILE A 1 110 ? 5.513 -11.217 -9.961 1.00 85.31 110 ILE A N 1
ATOM 895 C CA . ILE A 1 110 ? 5.214 -11.764 -11.293 1.00 85.31 110 ILE A CA 1
ATOM 896 C C . ILE A 1 110 ? 6.039 -11.037 -12.357 1.00 85.31 110 ILE A C 1
ATOM 898 O O . ILE A 1 110 ? 6.640 -11.680 -13.216 1.00 85.31 110 ILE A O 1
ATOM 902 N N . SER A 1 111 ? 6.120 -9.708 -12.283 1.00 79.62 111 SER A N 1
ATOM 903 C CA . SER A 1 111 ? 6.895 -8.905 -13.233 1.00 79.62 111 SER A CA 1
ATOM 904 C C . SER A 1 111 ? 8.379 -9.265 -13.197 1.00 79.62 111 SER A C 1
ATOM 906 O O . SER A 1 111 ? 8.987 -9.433 -14.253 1.00 79.62 111 SER A O 1
ATOM 908 N N . ALA A 1 112 ? 8.954 -9.464 -12.009 1.00 79.75 112 ALA A N 1
ATOM 909 C CA . ALA A 1 112 ? 10.344 -9.889 -11.862 1.00 79.75 112 ALA A CA 1
ATOM 910 C C . ALA A 1 112 ? 10.594 -11.291 -12.445 1.00 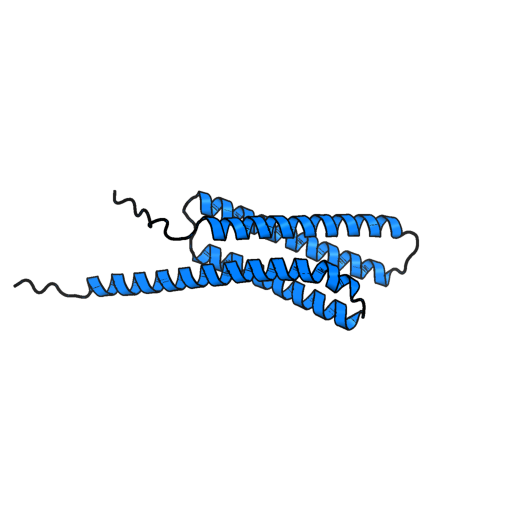79.75 112 ALA A C 1
ATOM 912 O O . ALA A 1 112 ? 11.607 -11.507 -13.114 1.00 79.75 112 ALA A O 1
ATOM 913 N N . ALA A 1 113 ? 9.657 -12.223 -12.245 1.00 82.12 113 ALA A N 1
ATOM 914 C CA . ALA A 1 113 ? 9.746 -13.584 -12.771 1.00 82.12 113 ALA A CA 1
ATOM 915 C C . ALA A 1 113 ? 9.620 -13.634 -14.305 1.00 82.12 113 ALA A C 1
ATOM 917 O O . ALA A 1 113 ? 10.392 -14.327 -14.968 1.00 82.12 113 ALA A O 1
ATOM 918 N N . VAL A 1 114 ? 8.675 -12.880 -14.878 1.00 81.62 114 VAL A N 1
ATOM 919 C CA . VAL A 1 114 ? 8.385 -12.880 -16.323 1.00 81.62 114 VAL A CA 1
ATOM 920 C C . VAL A 1 114 ? 9.435 -12.100 -17.112 1.00 81.62 114 VAL A C 1
ATOM 922 O O . VAL A 1 114 ? 9.906 -12.575 -18.143 1.00 81.62 114 VAL A O 1
ATOM 925 N N . LEU A 1 115 ? 9.824 -10.911 -16.642 1.00 70.75 115 LEU A N 1
ATOM 926 C CA . LEU A 1 115 ? 10.739 -10.023 -17.370 1.00 70.75 115 LEU A CA 1
ATOM 927 C C . LEU A 1 115 ? 12.218 -10.352 -17.128 1.00 70.75 115 LEU A C 1
ATOM 929 O O . LEU A 1 115 ? 13.077 -9.732 -17.750 1.00 70.75 115 LEU A O 1
ATOM 933 N N . ARG A 1 116 ? 12.526 -11.298 -16.224 1.00 68.62 116 ARG A N 1
ATOM 934 C CA . ARG A 1 116 ? 13.895 -11.665 -15.805 1.00 68.62 116 ARG A CA 1
ATOM 935 C C . ARG A 1 116 ? 14.761 -10.449 -15.445 1.00 68.62 116 ARG A C 1
ATOM 937 O O . ARG A 1 116 ? 15.978 -10.472 -15.608 1.00 68.62 116 ARG A O 1
ATOM 944 N N . ALA A 1 117 ? 14.127 -9.388 -14.954 1.00 66.25 117 ALA A N 1
ATOM 945 C CA . ALA A 1 117 ? 14.760 -8.1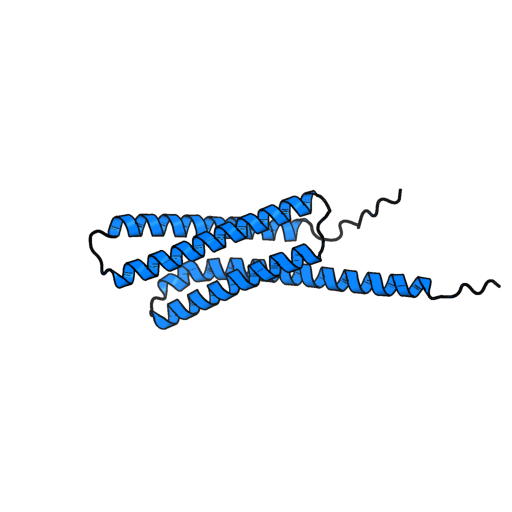33 -14.579 1.00 66.25 117 ALA A CA 1
ATOM 946 C C . ALA A 1 117 ? 14.722 -8.000 -13.046 1.00 66.25 117 ALA A C 1
ATOM 948 O O . ALA A 1 117 ? 13.814 -7.366 -12.503 1.00 66.25 117 ALA A O 1
ATOM 949 N N . PRO A 1 118 ? 15.686 -8.598 -12.318 1.00 63.62 118 PRO A N 1
ATOM 950 C CA . PRO A 1 118 ? 15.668 -8.630 -10.853 1.00 63.62 118 PRO A CA 1
ATOM 951 C C . PRO A 1 118 ? 15.848 -7.244 -10.223 1.00 63.62 118 PRO A C 1
ATOM 953 O O . PRO A 1 118 ? 15.502 -7.050 -9.063 1.00 63.62 118 PRO A O 1
ATOM 956 N N . ILE A 1 119 ? 16.350 -6.266 -10.984 1.00 65.56 119 ILE A N 1
ATOM 957 C CA . ILE A 1 119 ? 16.619 -4.903 -10.510 1.00 65.56 119 ILE A CA 1
ATOM 958 C C . ILE A 1 119 ? 15.340 -4.234 -9.983 1.00 65.56 119 ILE A C 1
ATOM 960 O O . ILE A 1 119 ? 15.385 -3.581 -8.943 1.00 65.56 119 ILE A O 1
ATOM 964 N N . GLY A 1 120 ? 14.195 -4.457 -10.641 1.00 66.75 120 GLY A N 1
ATOM 965 C CA . GLY A 1 120 ? 12.906 -3.944 -10.165 1.00 66.75 120 GLY A CA 1
ATOM 966 C C . GLY A 1 120 ? 12.520 -4.525 -8.803 1.00 66.75 120 GLY A C 1
ATOM 967 O O . GLY A 1 120 ? 12.059 -3.803 -7.930 1.00 66.75 120 GLY A O 1
ATOM 968 N N . LEU A 1 121 ? 12.810 -5.806 -8.562 1.00 72.12 121 LEU A N 1
ATOM 969 C CA . LEU A 1 121 ? 12.517 -6.464 -7.288 1.00 72.12 121 LEU A CA 1
ATOM 970 C C . LEU A 1 121 ? 13.407 -5.961 -6.141 1.00 72.12 121 LEU A C 1
ATOM 972 O O . LEU A 1 121 ? 12.960 -5.936 -5.000 1.00 72.12 121 LEU A O 1
ATOM 976 N N . ILE A 1 122 ? 14.637 -5.529 -6.432 1.00 77.25 122 ILE A N 1
ATOM 977 C CA . ILE A 1 122 ? 15.566 -4.994 -5.422 1.00 77.25 122 ILE A CA 1
ATOM 978 C C . ILE A 1 122 ? 15.100 -3.627 -4.904 1.00 77.25 122 ILE A C 1
ATOM 980 O O . ILE A 1 122 ? 15.250 -3.348 -3.718 1.00 77.25 122 ILE A O 1
ATOM 984 N N . ILE A 1 123 ? 14.535 -2.785 -5.773 1.00 75.31 123 ILE A N 1
ATOM 985 C CA . 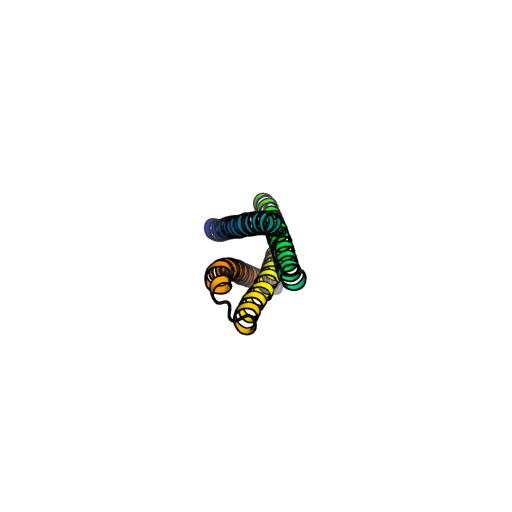ILE A 1 123 ? 14.106 -1.426 -5.410 1.00 75.31 123 ILE A CA 1
ATOM 986 C C . ILE A 1 123 ? 12.638 -1.419 -4.965 1.00 75.31 123 ILE A C 1
ATOM 988 O O . ILE A 1 123 ? 12.330 -0.977 -3.858 1.00 75.31 123 ILE A O 1
ATOM 992 N N . ASP A 1 124 ? 11.733 -1.958 -5.784 1.00 76.75 124 ASP A N 1
ATOM 993 C CA . ASP A 1 124 ? 10.289 -1.895 -5.532 1.00 76.75 124 ASP A CA 1
ATOM 994 C C . ASP A 1 124 ? 9.833 -2.927 -4.495 1.00 76.75 124 ASP A C 1
ATOM 996 O O . ASP A 1 124 ? 8.864 -2.688 -3.764 1.00 76.75 124 ASP A O 1
ATOM 1000 N N . GLY A 1 125 ? 10.536 -4.061 -4.396 1.00 80.69 125 GLY A N 1
ATOM 1001 C CA . GLY A 1 125 ? 10.208 -5.172 -3.500 1.00 80.69 125 GLY A CA 1
ATOM 1002 C C . GLY A 1 125 ? 10.245 -4.791 -2.018 1.00 80.69 125 GLY A C 1
ATOM 1003 O O . GLY A 1 125 ? 9.226 -4.950 -1.347 1.00 80.69 125 GLY A O 1
ATOM 1004 N N . PRO A 1 126 ? 11.350 -4.241 -1.479 1.00 83.38 126 PRO A N 1
ATOM 1005 C CA . PRO A 1 126 ? 11.421 -3.855 -0.071 1.00 83.38 126 PRO A CA 1
ATOM 1006 C C . PRO A 1 126 ? 10.382 -2.798 0.311 1.00 83.38 126 PRO A C 1
ATOM 1008 O O . PRO A 1 126 ? 9.725 -2.930 1.340 1.00 83.38 126 PRO A O 1
ATOM 1011 N N . LEU A 1 127 ? 10.179 -1.775 -0.525 1.00 81.12 127 LEU A N 1
ATOM 1012 C CA . LEU A 1 127 ? 9.198 -0.718 -0.260 1.00 81.12 127 LEU A CA 1
ATOM 1013 C C . LEU A 1 127 ? 7.757 -1.252 -0.267 1.00 81.12 127 LEU A C 1
ATOM 1015 O O . LEU A 1 127 ? 6.973 -0.929 0.626 1.00 81.12 127 LEU A O 1
ATOM 1019 N N . SER A 1 128 ? 7.405 -2.092 -1.245 1.00 82.44 128 SER A N 1
ATOM 1020 C CA . SER A 1 128 ? 6.068 -2.699 -1.318 1.00 82.44 128 SER A CA 1
ATOM 1021 C C . SER A 1 128 ? 5.841 -3.707 -0.190 1.00 82.44 128 SER A C 1
ATOM 1023 O O . SER A 1 128 ? 4.754 -3.741 0.386 1.00 82.44 128 SER A O 1
ATOM 1025 N N . PHE A 1 129 ? 6.879 -4.448 0.208 1.00 84.75 129 PHE A N 1
ATOM 1026 C CA . PHE A 1 129 ? 6.851 -5.317 1.381 1.00 84.75 129 PHE A CA 1
ATOM 1027 C C . PHE A 1 129 ? 6.625 -4.529 2.674 1.00 84.75 129 PHE A C 1
ATOM 1029 O O . PHE A 1 129 ? 5.783 -4.917 3.477 1.00 84.75 129 PHE A O 1
ATOM 1036 N N . VAL A 1 130 ? 7.321 -3.406 2.874 1.00 86.06 130 VAL A N 1
ATOM 1037 C CA . VAL A 1 130 ? 7.134 -2.544 4.054 1.00 86.06 130 VAL A CA 1
ATOM 1038 C C . VAL A 1 130 ? 5.704 -2.006 4.116 1.00 86.06 130 VAL A C 1
ATOM 1040 O O . VAL A 1 130 ? 5.080 -2.042 5.178 1.00 86.06 130 VAL A O 1
ATOM 1043 N N . LEU A 1 131 ? 5.150 -1.558 2.988 1.00 82.06 131 LEU A N 1
ATOM 1044 C CA . LEU A 1 131 ? 3.770 -1.066 2.913 1.00 82.06 131 LEU A CA 1
ATOM 1045 C C . LEU A 1 131 ? 2.745 -2.170 3.191 1.00 82.06 131 LEU A C 1
ATOM 1047 O O . LEU A 1 131 ? 1.804 -1.954 3.957 1.00 82.06 131 LEU A O 1
ATOM 1051 N N . LEU A 1 132 ? 2.964 -3.367 2.646 1.00 82.56 132 LEU A N 1
ATOM 1052 C CA . LEU A 1 132 ? 2.133 -4.536 2.916 1.00 82.56 132 LEU A CA 1
ATOM 1053 C C . LEU A 1 132 ? 2.213 -4.956 4.389 1.00 82.56 132 LEU A C 1
ATOM 1055 O O . LEU A 1 132 ? 1.183 -5.122 5.034 1.00 82.56 132 LEU A O 1
ATOM 1059 N N . ALA A 1 133 ? 3.418 -5.083 4.944 1.00 84.38 133 ALA A N 1
ATOM 1060 C CA . ALA A 1 133 ? 3.635 -5.469 6.336 1.00 84.38 133 ALA A CA 1
ATOM 1061 C C . ALA A 1 133 ? 3.000 -4.465 7.309 1.00 84.38 133 ALA A C 1
ATOM 1063 O O . ALA A 1 133 ? 2.412 -4.858 8.321 1.00 84.38 133 ALA A O 1
ATOM 1064 N N . THR A 1 134 ? 3.062 -3.172 6.982 1.00 83.50 134 THR A N 1
ATOM 1065 C CA . THR A 1 134 ? 2.433 -2.111 7.779 1.00 83.50 134 THR A CA 1
ATOM 1066 C C . THR A 1 134 ? 0.908 -2.193 7.700 1.00 83.50 134 THR A C 1
ATOM 1068 O O . THR A 1 134 ? 0.248 -2.182 8.742 1.00 83.50 134 THR A O 1
ATOM 1071 N N . ALA A 1 135 ? 0.341 -2.394 6.505 1.00 80.81 135 ALA A N 1
ATOM 1072 C CA . ALA A 1 135 ? -1.100 -2.575 6.320 1.00 80.81 135 ALA A CA 1
ATOM 1073 C C . ALA A 1 135 ? -1.633 -3.834 7.037 1.00 80.81 135 ALA A C 1
ATOM 1075 O O . ALA A 1 135 ? -2.650 -3.768 7.730 1.00 80.81 135 ALA A O 1
ATOM 1076 N N . VAL A 1 136 ? -0.909 -4.958 6.957 1.00 82.88 136 VAL A N 1
ATOM 1077 C CA . VAL A 1 136 ? -1.241 -6.206 7.670 1.00 82.88 136 VAL A CA 1
ATOM 1078 C C . VAL A 1 136 ? -1.179 -6.002 9.180 1.00 82.88 136 VAL A C 1
ATOM 1080 O O . VAL A 1 136 ? -2.073 -6.448 9.900 1.00 82.88 136 VAL A O 1
ATOM 1083 N N . SER A 1 137 ? -0.162 -5.294 9.674 1.00 80.88 137 SER A N 1
ATOM 1084 C CA . SER A 1 137 ? -0.045 -4.981 11.100 1.00 80.88 137 SER A CA 1
ATOM 1085 C C . SER A 1 137 ? -1.264 -4.196 11.585 1.00 80.88 137 SER A C 1
ATOM 1087 O O . SER A 1 137 ? -1.867 -4.565 12.591 1.00 80.88 137 SER A O 1
ATOM 1089 N N . GLN A 1 138 ? -1.688 -3.170 10.841 1.00 79.31 138 GLN A N 1
ATOM 1090 C CA . GLN A 1 138 ? -2.901 -2.407 11.149 1.00 79.31 138 GLN A CA 1
ATOM 1091 C C . GLN A 1 138 ? -4.163 -3.282 11.095 1.00 79.31 138 GLN A C 1
ATOM 1093 O O . GLN A 1 138 ? -4.993 -3.199 11.998 1.00 79.31 138 GLN A O 1
ATOM 1098 N N . LEU A 1 139 ? -4.281 -4.178 10.109 1.00 81.06 139 LEU A N 1
ATOM 1099 C CA . LEU A 1 139 ? -5.417 -5.093 9.976 1.00 81.06 139 LEU A CA 1
ATOM 1100 C C . LEU A 1 139 ? -5.557 -6.029 11.185 1.00 81.06 139 LEU A C 1
ATOM 1102 O O . LEU A 1 139 ? -6.647 -6.149 11.747 1.00 81.06 139 LEU A O 1
ATOM 1106 N N . VAL A 1 140 ? -4.462 -6.667 11.609 1.00 82.69 140 VAL A N 1
ATOM 1107 C CA . VAL A 1 140 ? -4.441 -7.572 12.774 1.00 82.69 140 VAL A CA 1
ATOM 1108 C C . VAL A 1 140 ? -4.847 -6.818 14.037 1.00 82.69 140 VAL A C 1
ATOM 1110 O O . VAL A 1 140 ? -5.690 -7.272 14.812 1.00 82.69 140 VAL A O 1
ATOM 1113 N N . ILE A 1 141 ? -4.285 -5.625 14.211 1.00 79.00 141 ILE A N 1
ATOM 1114 C CA . ILE A 1 141 ? -4.581 -4.716 15.314 1.00 79.00 141 ILE A CA 1
ATOM 1115 C C . ILE A 1 141 ? -6.083 -4.368 15.334 1.00 79.00 141 ILE A C 1
ATOM 1117 O O . ILE A 1 141 ? -6.750 -4.543 16.360 1.00 79.00 141 ILE A O 1
ATOM 1121 N N . SER A 1 142 ? -6.658 -3.951 14.205 1.00 74.94 142 SER A N 1
ATOM 1122 C CA . SER A 1 142 ? -8.090 -3.646 14.100 1.00 74.94 142 SER A CA 1
ATOM 1123 C C . SER A 1 142 ? -8.978 -4.872 14.343 1.00 74.94 142 SER A C 1
ATOM 1125 O O . SER A 1 142 ? -10.002 -4.759 15.024 1.00 74.94 142 SER A O 1
ATOM 1127 N N . ALA A 1 143 ? -8.585 -6.052 13.855 1.00 79.12 143 ALA A N 1
ATOM 1128 C CA . ALA A 1 143 ? -9.337 -7.297 14.023 1.00 79.12 143 ALA A CA 1
ATOM 1129 C C . ALA A 1 143 ? -9.449 -7.710 15.497 1.00 79.12 143 ALA A C 1
ATOM 1131 O O . ALA A 1 143 ? -10.546 -8.009 15.981 1.00 79.12 143 ALA A O 1
ATOM 1132 N N . ILE A 1 144 ? -8.339 -7.641 16.239 1.00 80.38 144 ILE A N 1
ATOM 1133 C CA . ILE A 1 144 ? -8.310 -7.913 17.683 1.00 80.38 144 ILE A CA 1
ATOM 1134 C C . ILE A 1 144 ? -9.269 -6.974 18.425 1.00 80.38 144 ILE A C 1
ATOM 1136 O O . ILE A 1 144 ? -9.994 -7.405 19.327 1.00 80.38 144 ILE A O 1
ATOM 1140 N N . PHE A 1 145 ? -9.324 -5.697 18.035 1.00 74.00 145 PHE A N 1
ATOM 1141 C CA . PHE A 1 145 ? -10.205 -4.725 18.679 1.00 74.00 145 PHE A CA 1
ATOM 1142 C C . PHE A 1 145 ? -11.685 -5.039 18.446 1.00 74.00 145 PHE A C 1
ATOM 1144 O O . PHE A 1 145 ? -12.482 -5.025 19.390 1.00 74.00 145 PHE A O 1
ATOM 1151 N N . VAL A 1 146 ? -12.066 -5.350 17.204 1.00 76.19 146 VAL A N 1
ATOM 1152 C CA . VAL A 1 146 ? -13.447 -5.729 16.866 1.00 76.19 146 VAL A CA 1
ATOM 1153 C C . VAL A 1 146 ? -13.862 -6.977 17.646 1.00 76.19 146 VAL A C 1
ATOM 1155 O O . VAL A 1 146 ? -14.959 -7.007 18.208 1.00 76.19 146 VAL A O 1
ATOM 1158 N N . HIS A 1 147 ? -12.978 -7.972 17.749 1.00 77.62 147 HIS A N 1
ATOM 1159 C CA . HIS A 1 147 ? -13.249 -9.194 18.503 1.00 77.62 147 HIS A CA 1
ATOM 1160 C C . HIS A 1 147 ? -13.430 -8.922 20.005 1.00 77.62 147 HIS A C 1
ATOM 1162 O O . HIS A 1 147 ? -14.412 -9.367 20.603 1.00 77.62 147 HIS A O 1
ATOM 1168 N N . ARG A 1 148 ? -12.548 -8.116 20.615 1.00 74.75 148 ARG A N 1
ATOM 1169 C CA . ARG A 1 148 ? -12.660 -7.741 22.035 1.00 74.75 148 ARG A CA 1
ATOM 1170 C C . ARG A 1 148 ? -13.950 -6.973 22.323 1.00 74.75 148 ARG A C 1
ATOM 1172 O O . ARG A 1 148 ? -14.613 -7.266 23.312 1.00 74.75 148 ARG A O 1
ATOM 1179 N N . ARG A 1 149 ? -14.343 -6.045 21.443 1.00 70.19 149 ARG A N 1
ATOM 1180 C CA . ARG A 1 149 ? -15.591 -5.277 21.584 1.00 70.19 149 ARG A CA 1
ATOM 1181 C C . ARG A 1 149 ? -16.828 -6.174 21.540 1.00 70.19 149 ARG A C 1
ATOM 1183 O O . ARG A 1 149 ? -17.731 -5.980 22.346 1.00 70.19 149 ARG A O 1
ATOM 1190 N N . ARG A 1 150 ? -16.858 -7.160 20.635 1.00 73.06 150 ARG A N 1
ATOM 1191 C CA . ARG A 1 150 ? -17.947 -8.150 20.574 1.00 73.06 150 ARG A CA 1
ATOM 1192 C C . ARG A 1 150 ? -18.026 -8.960 21.866 1.00 73.06 150 ARG A C 1
ATOM 1194 O O . ARG A 1 150 ? -19.106 -9.092 22.422 1.00 73.06 150 ARG A O 1
ATOM 1201 N N . ARG A 1 151 ? -16.882 -9.410 22.391 1.00 71.88 151 ARG A N 1
ATOM 1202 C CA . ARG A 1 151 ? -16.827 -10.195 23.633 1.00 71.88 151 ARG A CA 1
ATOM 1203 C C . ARG A 1 151 ? -17.311 -9.408 24.857 1.00 71.88 151 ARG A C 1
ATOM 1205 O O . ARG A 1 151 ? -18.059 -9.948 25.659 1.00 71.88 151 ARG A O 1
ATOM 1212 N N . THR A 1 152 ? -16.934 -8.135 24.989 1.00 66.44 152 THR A N 1
ATOM 1213 C CA . THR A 1 152 ? -17.417 -7.273 26.084 1.00 66.44 152 THR A CA 1
ATOM 1214 C C . THR A 1 152 ? -18.914 -6.977 25.970 1.00 66.44 152 THR A C 1
ATOM 1216 O O . THR A 1 152 ? -19.598 -6.965 26.986 1.00 66.44 152 THR A O 1
ATOM 1219 N N . ALA A 1 153 ? -19.441 -6.796 24.755 1.00 63.97 153 ALA A N 1
ATOM 1220 C CA . ALA A 1 153 ? -20.878 -6.609 24.545 1.00 63.97 153 ALA A CA 1
ATOM 1221 C C . ALA A 1 153 ? -21.693 -7.865 24.911 1.00 63.97 153 ALA A C 1
ATOM 1223 O O . ALA A 1 153 ? -22.744 -7.745 25.528 1.00 63.97 153 ALA A O 1
ATOM 1224 N N . SER A 1 154 ? -21.192 -9.063 24.587 1.00 64.38 154 SER A N 1
ATOM 1225 C CA . SER A 1 154 ? -21.841 -10.329 24.960 1.00 64.38 154 SER A CA 1
ATOM 1226 C C . SER A 1 154 ? -21.844 -10.590 26.468 1.00 64.38 154 SER A C 1
ATOM 1228 O O . SER A 1 154 ? -22.793 -11.177 26.969 1.00 64.38 154 SER A O 1
ATOM 1230 N N . LEU A 1 155 ? -20.806 -10.155 27.190 1.00 61.09 155 LEU A N 1
ATOM 1231 C CA . LEU A 1 155 ? -20.738 -10.293 28.650 1.00 61.09 155 LEU A CA 1
ATOM 1232 C C . LEU A 1 155 ? -21.642 -9.280 29.364 1.00 61.09 155 LEU A C 1
ATOM 1234 O O . LEU A 1 155 ? -22.354 -9.659 30.282 1.00 61.09 155 LEU A O 1
ATOM 1238 N N . ALA A 1 156 ? -21.688 -8.028 28.896 1.00 59.34 156 ALA A N 1
ATOM 1239 C CA . ALA A 1 156 ? -22.586 -7.014 29.454 1.00 59.34 156 ALA A CA 1
ATOM 1240 C C . ALA A 1 156 ? -24.071 -7.387 29.284 1.00 59.34 156 ALA A C 1
ATOM 1242 O O . ALA A 1 156 ? -24.859 -7.177 30.193 1.00 59.34 156 ALA A O 1
ATOM 1243 N N . GLY A 1 157 ? -24.445 -8.006 28.158 1.00 58.72 157 GLY A N 1
ATOM 1244 C CA . GLY A 1 157 ? -25.806 -8.516 27.958 1.00 58.72 157 GLY A CA 1
ATOM 1245 C C . GLY A 1 157 ? -26.152 -9.766 28.780 1.00 58.72 157 GLY A C 1
ATOM 1246 O O . GLY A 1 157 ? -27.318 -10.137 28.837 1.00 58.72 157 GLY A O 1
ATOM 1247 N N . SER A 1 158 ? -25.164 -10.425 29.399 1.00 55.84 158 SER A N 1
ATOM 1248 C CA . SER A 1 158 ? -25.382 -11.597 30.257 1.00 55.84 158 SER A CA 1
ATOM 1249 C C . SER A 1 158 ? -25.665 -11.219 31.715 1.00 55.84 158 SER A C 1
ATOM 1251 O O . SER A 1 158 ? -26.371 -11.965 32.387 1.00 55.84 158 SER A O 1
ATOM 1253 N N . ASP A 1 159 ? -25.145 -10.086 32.201 1.00 54.22 159 ASP A N 1
ATOM 1254 C CA . ASP A 1 159 ? -25.384 -9.614 33.576 1.00 54.22 159 ASP A CA 1
ATOM 1255 C C . ASP A 1 159 ? -26.806 -9.049 33.758 1.00 54.22 159 ASP A C 1
ATOM 1257 O O . ASP A 1 159 ? -27.387 -9.173 34.835 1.00 54.22 159 ASP A O 1
ATOM 1261 N N . ASP A 1 160 ? -27.419 -8.525 32.691 1.00 55.41 160 ASP A N 1
ATOM 1262 C CA . ASP A 1 160 ? -28.815 -8.057 32.697 1.00 55.41 160 ASP A CA 1
ATOM 1263 C C . ASP A 1 160 ? -29.847 -9.209 32.668 1.00 55.4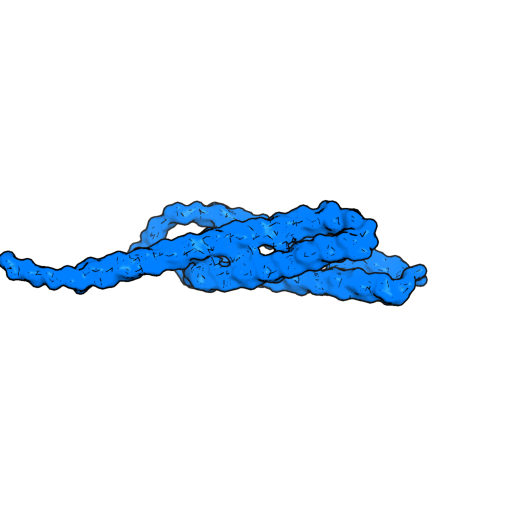1 160 ASP A C 1
ATOM 1265 O O . ASP A 1 160 ? -31.048 -8.975 32.809 1.00 55.41 160 ASP A O 1
ATOM 1269 N N . ALA A 1 161 ? -29.401 -10.460 32.495 1.00 53.03 161 ALA A N 1
ATOM 1270 C CA . ALA A 1 161 ? -30.256 -11.649 32.440 1.00 53.03 161 ALA A CA 1
ATOM 1271 C C . ALA A 1 161 ? -30.363 -12.405 33.778 1.00 53.03 161 ALA A C 1
ATOM 1273 O O . ALA A 1 161 ? -31.037 -13.434 33.839 1.00 53.03 161 ALA A O 1
ATOM 1274 N N . VAL A 1 162 ? -29.724 -11.924 34.852 1.00 54.72 162 VAL A N 1
ATOM 1275 C CA . VAL A 1 162 ? -29.892 -12.496 36.196 1.00 54.72 162 VAL A CA 1
ATOM 1276 C C . VAL A 1 162 ? -31.128 -11.855 36.841 1.00 54.72 162 VAL A C 1
ATOM 1278 O O . VAL A 1 162 ? -31.070 -10.677 37.203 1.00 54.72 162 VAL A O 1
ATOM 1281 N N . PRO A 1 163 ? -32.259 -12.575 37.003 1.00 51.56 163 PRO A N 1
ATOM 1282 C CA . PRO A 1 163 ? -33.382 -12.049 37.761 1.00 51.56 163 PRO A CA 1
ATOM 1283 C C . PRO A 1 163 ? -32.902 -11.818 39.191 1.00 51.56 163 PRO A C 1
ATOM 1285 O O . PRO A 1 163 ? -32.450 -12.745 39.868 1.00 51.56 163 PRO A O 1
ATOM 1288 N N . LYS A 1 164 ? -32.975 -10.565 39.642 1.00 51.03 164 LYS A N 1
ATOM 1289 C CA . LYS A 1 164 ? -32.845 -10.233 41.057 1.00 51.03 164 LYS A CA 1
ATOM 1290 C C . LYS A 1 164 ? -34.006 -10.918 41.768 1.00 51.03 164 LYS A C 1
ATOM 1292 O O . LYS A 1 164 ? -35.126 -10.421 41.758 1.00 51.03 164 LYS A O 1
ATOM 1297 N N . HIS A 1 165 ? -33.756 -12.109 42.297 1.00 51.12 165 HIS A N 1
ATOM 1298 C CA . HIS A 1 165 ? -34.612 -12.669 43.321 1.00 51.12 165 HIS A CA 1
ATOM 1299 C C . HIS A 1 165 ? -34.369 -11.833 44.573 1.00 51.12 165 HIS A C 1
ATOM 1301 O O . HIS A 1 165 ? -33.370 -12.017 45.267 1.00 51.12 165 HIS A O 1
ATOM 1307 N N . ASP A 1 166 ? -35.252 -10.859 44.776 1.00 52.69 166 ASP A N 1
ATOM 1308 C CA . ASP A 1 166 ? -35.412 -10.170 46.046 1.00 52.69 166 ASP A CA 1
ATOM 1309 C C . ASP A 1 166 ? -35.762 -11.229 47.108 1.00 52.69 166 ASP A C 1
ATOM 1311 O O . ASP A 1 166 ? -36.725 -11.987 46.945 1.00 52.69 166 ASP A O 1
ATOM 1315 N N . VAL A 1 167 ? -34.931 -11.314 48.149 1.00 49.78 167 VAL A N 1
ATOM 1316 C CA . VAL A 1 167 ? -35.152 -12.099 49.375 1.00 49.78 167 VAL A CA 1
ATOM 1317 C C . VAL A 1 167 ? -35.232 -11.127 50.537 1.00 49.78 167 VAL A C 1
ATOM 1319 O O . VAL A 1 167 ? -34.352 -10.237 50.598 1.00 49.78 167 VAL A O 1
#

Radius of gyration: 22.41 Å; chains: 1; bounding box: 52×27×78 Å

Organism: NCBI:txid1682393